Protein AF-A0A3D0QWK9-F1 (afdb_monomer)

Secondary structure (DSSP, 8-state):
-B--SHHHHHHHHHHHHTT-----B-SSTT----S-EEEEEHHHHHHHHHTT-HHHHHHHSEEESEEEEE-TTS-EEEEEEPP-TT-TTS-SEEEEEHHHHHHHHHHHH-

Foldseek 3Di:
DEALAPVQLLVLLVCVVVVHDDDYDYPDPLRDADDDKDKDFLCNLLSCVVSVLNVQQVVQKAADQKDWDADPVRHTPDIDGADNPNDPPGGRMIIHRRSSSSVSSVVSND

Radius of gyration: 16.08 Å; Cα contacts (8 Å, |Δi|>4): 172; chains: 1; bounding box: 36×30×44 Å

Structure (mmCIF, N/CA/C/O backbone):
data_AF-A0A3D0QWK9-F1
#
_entry.id   AF-A0A3D0QWK9-F1
#
loop_
_atom_site.group_PDB
_atom_site.id
_atom_site.type_symbol
_atom_site.label_atom_id
_atom_site.label_alt_id
_atom_site.label_comp_id
_atom_site.label_asym_id
_atom_site.label_entity_id
_atom_site.label_seq_id
_atom_site.pdbx_PDB_ins_code
_atom_site.Cartn_x
_atom_site.Cartn_y
_atom_site.Cartn_z
_atom_site.occupancy
_atom_site.B_iso_or_equiv
_atom_site.auth_seq_id
_atom_site.auth_comp_id
_atom_site.auth_asym_id
_atom_site.auth_atom_id
_atom_site.pdbx_PDB_model_num
ATOM 1 N N . MET A 1 1 ? -1.768 1.314 18.731 1.00 94.00 1 MET A N 1
ATOM 2 C CA . MET A 1 1 ? -0.969 1.453 17.498 1.00 94.00 1 MET A CA 1
ATOM 3 C C . MET A 1 1 ? -0.300 2.812 17.503 1.00 94.00 1 MET A C 1
ATOM 5 O O . MET A 1 1 ? -1.003 3.806 17.621 1.00 94.00 1 MET A O 1
ATOM 9 N N . VAL A 1 2 ? 1.031 2.850 17.438 1.00 94.44 2 VAL A N 1
ATOM 10 C CA . VAL A 1 2 ? 1.812 4.098 17.409 1.00 94.44 2 VAL A CA 1
ATOM 11 C C . VAL A 1 2 ? 2.423 4.241 16.018 1.00 94.44 2 VAL A C 1
ATOM 13 O O . VAL A 1 2 ? 3.165 3.362 15.587 1.00 94.44 2 VAL A O 1
ATOM 16 N N . GLY A 1 3 ? 2.085 5.325 15.323 1.00 91.75 3 GLY A N 1
ATOM 17 C CA . GLY A 1 3 ? 2.468 5.596 13.940 1.00 91.75 3 GLY A CA 1
ATOM 18 C C . GLY A 1 3 ? 1.350 5.257 12.954 1.00 91.75 3 GLY A C 1
ATOM 19 O O . GLY A 1 3 ? 0.959 4.101 12.807 1.00 91.75 3 GLY A O 1
ATOM 20 N N . GLY A 1 4 ? 0.867 6.266 12.238 1.00 91.44 4 GLY A N 1
ATOM 21 C CA . GLY A 1 4 ? -0.190 6.184 11.233 1.00 91.44 4 GLY A CA 1
ATOM 22 C C . GLY A 1 4 ? 0.337 6.003 9.815 1.00 91.44 4 GLY A C 1
ATOM 23 O O . GLY A 1 4 ? -0.242 6.558 8.896 1.00 91.44 4 GLY A O 1
ATOM 24 N N . GLY A 1 5 ? 1.449 5.293 9.611 1.00 91.06 5 GLY A N 1
ATOM 25 C CA . GLY A 1 5 ? 1.985 4.984 8.275 1.00 91.06 5 GLY A CA 1
ATOM 26 C C . GLY A 1 5 ? 1.303 3.779 7.609 1.00 91.06 5 GLY A C 1
ATOM 27 O O . GLY A 1 5 ? 0.303 3.268 8.106 1.00 91.06 5 GLY A O 1
ATOM 28 N N . VAL A 1 6 ? 1.888 3.259 6.521 1.00 92.69 6 VAL A N 1
ATOM 29 C CA . VAL A 1 6 ? 1.332 2.115 5.763 1.00 92.69 6 VAL A CA 1
ATOM 30 C C . VAL A 1 6 ? 1.061 0.902 6.658 1.00 92.69 6 VAL A C 1
ATOM 32 O O . VAL A 1 6 ? -0.065 0.414 6.715 1.00 92.69 6 VAL A O 1
ATOM 35 N N . ALA A 1 7 ? 2.073 0.452 7.405 1.00 93.69 7 ALA A N 1
ATOM 36 C CA . ALA A 1 7 ? 1.935 -0.684 8.316 1.00 93.69 7 ALA A CA 1
ATOM 37 C C . ALA A 1 7 ? 0.978 -0.381 9.481 1.00 93.69 7 ALA A C 1
ATOM 39 O O . ALA A 1 7 ? 0.186 -1.234 9.869 1.00 93.69 7 ALA A O 1
ATOM 40 N N . GLY A 1 8 ? 1.023 0.844 10.012 1.00 95.31 8 GLY A N 1
ATOM 41 C CA . GLY A 1 8 ? 0.206 1.267 11.145 1.00 95.31 8 GLY A CA 1
ATOM 42 C C . GLY A 1 8 ? -1.288 1.288 10.838 1.00 95.31 8 GLY A C 1
ATOM 43 O O . GLY A 1 8 ? -2.092 0.697 11.564 1.00 95.31 8 GLY A O 1
ATOM 44 N N . ASN A 1 9 ? -1.649 1.911 9.717 1.00 95.19 9 ASN A N 1
ATOM 45 C CA . ASN A 1 9 ? -3.018 1.935 9.220 1.00 95.19 9 ASN A CA 1
ATOM 46 C C . ASN A 1 9 ? -3.470 0.536 8.799 1.00 95.19 9 ASN A C 1
ATOM 48 O O . ASN A 1 9 ? -4.535 0.096 9.221 1.00 95.19 9 ASN A O 1
ATOM 52 N N . GLY A 1 10 ? -2.640 -0.196 8.044 1.00 96.25 10 GLY A N 1
ATOM 53 C CA . GLY A 1 10 ? -2.955 -1.557 7.608 1.00 96.25 10 GLY A CA 1
ATOM 54 C C . GLY A 1 10 ? -3.259 -2.497 8.774 1.00 96.25 10 GLY A C 1
ATOM 55 O O . GLY A 1 10 ? -4.310 -3.137 8.799 1.00 96.25 10 GLY A O 1
ATOM 56 N N . LEU A 1 11 ? -2.396 -2.513 9.792 1.00 96.75 11 LEU A N 1
ATOM 57 C CA . LEU A 1 11 ? -2.608 -3.329 10.984 1.00 96.75 11 LEU A CA 1
ATOM 58 C C . LEU A 1 11 ? -3.841 -2.873 11.777 1.00 96.75 11 LEU A C 1
ATOM 60 O O . LEU A 1 11 ? -4.600 -3.713 12.252 1.00 96.75 11 LEU A O 1
ATOM 64 N N . THR A 1 12 ? -4.085 -1.563 11.885 1.00 97.19 12 THR A N 1
ATOM 65 C CA . THR A 1 12 ? -5.277 -1.031 12.568 1.00 97.19 12 THR A CA 1
ATOM 66 C C . THR A 1 12 ? -6.568 -1.496 11.893 1.00 97.19 12 THR A C 1
ATOM 68 O O . THR A 1 12 ? -7.473 -1.959 12.586 1.00 97.19 12 THR A O 1
ATOM 71 N N . VAL A 1 13 ? -6.650 -1.423 10.560 1.00 96.88 13 VAL A N 1
ATOM 72 C CA . VAL A 1 13 ? -7.809 -1.908 9.789 1.00 96.88 13 VAL A CA 1
ATOM 73 C C . VAL A 1 13 ? -8.036 -3.398 10.035 1.00 96.88 13 VAL A C 1
ATOM 75 O O . VAL A 1 13 ? -9.154 -3.808 10.348 1.00 96.88 13 VAL A O 1
ATOM 78 N N . LEU A 1 14 ? -6.983 -4.213 9.925 1.00 96.81 14 LEU A N 1
ATOM 79 C CA . LEU A 1 14 ? -7.093 -5.666 10.067 1.00 96.81 14 LEU A CA 1
ATOM 80 C C . LEU A 1 14 ? -7.477 -6.085 11.495 1.00 96.81 14 LEU A C 1
ATOM 82 O O . LEU A 1 14 ? -8.3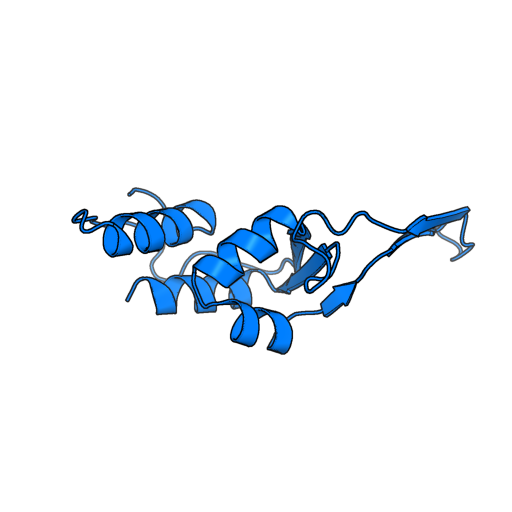60 -6.922 11.664 1.00 96.81 14 LEU A O 1
ATOM 86 N N . LEU A 1 15 ? -6.8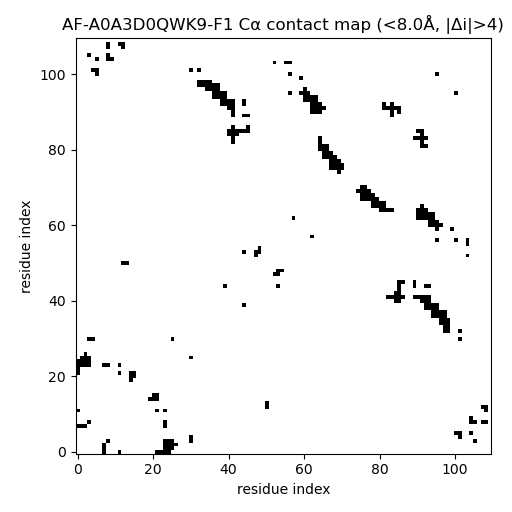87 -5.466 12.522 1.00 97.12 15 LEU A N 1
ATOM 87 C CA . LEU A 1 15 ? -7.234 -5.736 13.921 1.00 97.12 15 LEU A CA 1
ATOM 88 C C . LEU A 1 15 ? -8.680 -5.345 14.241 1.00 97.12 15 LEU A C 1
ATOM 90 O O . LEU A 1 15 ? -9.398 -6.120 14.871 1.00 97.12 15 LEU A O 1
ATOM 94 N N . ARG A 1 16 ? -9.138 -4.180 13.767 1.00 96.12 16 ARG A N 1
ATOM 95 C CA . ARG A 1 16 ? -10.529 -3.749 13.971 1.00 96.12 16 ARG A CA 1
ATOM 96 C C . ARG A 1 16 ? -11.524 -4.672 13.274 1.00 96.12 16 ARG A C 1
ATOM 98 O O . ARG A 1 16 ? -12.543 -5.007 13.868 1.00 96.12 16 ARG A O 1
ATOM 105 N N . ARG A 1 17 ? -11.213 -5.151 12.063 1.00 94.88 17 ARG A N 1
ATOM 106 C CA . ARG A 1 17 ? -12.022 -6.177 11.377 1.00 94.88 17 ARG A CA 1
ATOM 107 C C . ARG A 1 17 ? -12.087 -7.496 12.142 1.00 94.88 17 ARG A C 1
ATOM 109 O O . ARG A 1 17 ? -13.111 -8.165 12.094 1.00 94.88 17 ARG A O 1
ATOM 116 N N . ALA A 1 18 ? -11.030 -7.843 12.870 1.00 97.12 18 ALA A N 1
ATOM 117 C CA . ALA A 1 18 ? -11.002 -9.001 13.758 1.00 97.12 18 ALA A CA 1
ATOM 118 C C . ALA A 1 18 ? -11.704 -8.763 15.116 1.00 97.12 18 ALA A C 1
ATOM 120 O O . ALA A 1 18 ? -11.626 -9.615 15.996 1.00 97.12 18 ALA A O 1
ATOM 121 N N . GLY A 1 19 ? -12.372 -7.619 15.316 1.00 97.62 19 GLY A N 1
ATOM 122 C CA . GLY A 1 19 ? -13.081 -7.288 16.558 1.00 97.62 19 GLY A CA 1
ATOM 123 C C . GLY A 1 19 ? -12.187 -6.758 17.683 1.00 97.62 19 GLY A C 1
ATOM 124 O O . GLY A 1 19 ? -12.645 -6.627 18.816 1.00 97.62 19 GLY A O 1
ATOM 125 N N . VAL A 1 20 ? -10.920 -6.439 17.402 1.00 98.19 20 VAL A N 1
ATOM 126 C CA . VAL A 1 20 ? -9.988 -5.891 18.396 1.00 98.19 20 VAL A CA 1
ATOM 127 C C . VAL A 1 20 ? -10.097 -4.367 18.436 1.00 98.19 20 VAL A C 1
ATOM 129 O O . VAL A 1 20 ? -9.887 -3.681 17.432 1.00 98.19 20 VAL A O 1
ATOM 132 N N . THR A 1 21 ? -10.366 -3.814 19.619 1.00 97.19 21 THR A N 1
ATOM 133 C CA . THR A 1 21 ? -10.364 -2.362 19.837 1.00 97.19 21 THR A CA 1
ATOM 134 C C . THR A 1 21 ? -8.941 -1.813 19.761 1.00 97.19 21 THR A C 1
ATOM 136 O O . THR A 1 21 ? -8.085 -2.150 20.578 1.00 97.19 21 THR A O 1
ATOM 139 N N . VAL A 1 22 ? -8.688 -0.927 18.795 1.00 96.94 22 VAL A N 1
ATOM 140 C CA . VAL A 1 22 ? -7.368 -0.320 18.572 1.00 96.94 22 VAL A CA 1
ATOM 141 C C . VAL A 1 22 ? -7.457 1.201 18.583 1.00 96.94 22 VAL A C 1
ATOM 143 O O . VAL A 1 22 ? -8.125 1.802 17.735 1.00 96.94 22 VAL A O 1
ATOM 146 N N . ALA A 1 23 ? -6.701 1.822 19.489 1.00 95.69 23 ALA A N 1
ATOM 147 C CA . ALA A 1 23 ? -6.352 3.236 19.413 1.00 95.69 23 ALA A CA 1
ATOM 148 C C . ALA A 1 23 ? -5.126 3.414 18.503 1.00 95.69 23 ALA A C 1
ATOM 150 O O . ALA A 1 23 ? -4.081 2.795 18.737 1.00 95.69 23 ALA A O 1
ATOM 151 N N . LEU A 1 24 ? -5.257 4.242 17.467 1.00 93.56 24 LEU A N 1
ATOM 152 C CA . LEU A 1 24 ? -4.156 4.665 16.605 1.00 93.56 24 LEU A CA 1
ATOM 153 C C . LEU A 1 24 ? -3.754 6.089 16.991 1.00 93.56 24 LEU A C 1
ATOM 155 O O . LEU A 1 24 ? -4.602 6.976 17.015 1.00 93.56 24 LEU A O 1
ATOM 159 N N . VAL A 1 25 ? -2.470 6.293 17.273 1.00 93.94 25 VAL A N 1
ATOM 160 C CA . VAL A 1 25 ? -1.886 7.611 17.541 1.00 93.94 25 VAL A CA 1
ATOM 161 C C . VAL A 1 25 ? -0.776 7.889 16.536 1.00 93.94 25 VAL A C 1
ATOM 163 O O . VAL A 1 25 ? 0.014 7.002 16.216 1.00 93.94 25 VAL A O 1
ATOM 166 N N . GLU A 1 26 ? -0.714 9.116 16.034 1.00 91.25 26 GLU A N 1
ATOM 167 C CA . GLU A 1 26 ? 0.288 9.584 15.076 1.00 91.25 26 GLU A CA 1
ATOM 168 C C . GLU A 1 26 ? 0.827 10.935 15.558 1.00 91.25 26 GLU A C 1
ATOM 170 O O . GLU A 1 26 ? 0.069 11.769 16.051 1.00 91.25 26 GLU A O 1
ATOM 175 N N . ALA A 1 27 ? 2.142 11.131 15.447 1.00 90.81 27 ALA A N 1
ATOM 176 C CA . ALA A 1 27 ? 2.809 12.340 15.917 1.00 90.81 27 ALA A CA 1
ATOM 177 C C . ALA A 1 27 ? 2.511 13.559 15.028 1.00 90.81 27 ALA A C 1
ATOM 179 O O . ALA A 1 27 ? 2.549 14.692 15.501 1.00 90.81 27 ALA A O 1
ATOM 180 N N . THR A 1 28 ? 2.231 13.335 13.740 1.00 84.19 28 THR A N 1
ATOM 181 C CA . THR A 1 28 ? 2.000 14.390 12.747 1.00 84.19 28 THR A CA 1
ATOM 182 C C . THR A 1 28 ? 0.537 14.445 12.283 1.00 84.19 28 THR A C 1
ATOM 184 O O . THR A 1 28 ? 0.030 13.460 11.749 1.00 84.19 28 THR A O 1
ATOM 187 N N . PRO A 1 29 ? -0.160 15.590 12.418 1.00 70.56 29 PRO A N 1
ATOM 188 C CA . PRO A 1 29 ? -1.599 15.670 12.142 1.00 70.56 29 PRO A CA 1
ATOM 189 C C . PRO A 1 29 ? -1.959 15.389 10.676 1.00 70.56 29 PRO A C 1
ATOM 191 O O . PRO A 1 29 ? -2.993 14.782 10.404 1.00 70.56 29 PRO A O 1
ATOM 194 N N . ASP A 1 30 ? -1.076 15.748 9.742 1.00 68.88 30 ASP A N 1
ATOM 195 C CA . ASP A 1 30 ? -1.336 15.616 8.304 1.00 68.88 30 ASP A CA 1
ATOM 196 C C . ASP A 1 30 ? -0.823 14.300 7.703 1.00 68.88 30 ASP A C 1
ATOM 198 O O . ASP A 1 30 ? -0.914 14.105 6.493 1.00 68.88 30 ASP A O 1
ATOM 202 N N . GLY A 1 31 ? -0.265 13.396 8.524 1.00 62.69 31 GLY A N 1
ATOM 203 C CA . GLY A 1 31 ? 0.388 12.177 8.052 1.00 62.69 31 GLY A CA 1
ATOM 204 C C . GLY A 1 31 ? 1.543 12.531 7.120 1.00 62.69 31 GLY A C 1
ATOM 205 O O . GLY A 1 31 ? 1.386 12.563 5.905 1.00 62.69 31 GLY A O 1
ATOM 206 N N . ASN A 1 32 ? 2.704 12.845 7.693 1.00 58.12 32 ASN A N 1
ATOM 207 C CA . ASN A 1 32 ? 3.857 13.425 7.002 1.00 58.12 32 ASN A CA 1
ATOM 208 C C . ASN A 1 32 ? 4.357 12.583 5.804 1.00 58.12 32 ASN A C 1
ATOM 210 O O . ASN A 1 32 ? 5.286 11.780 5.916 1.00 58.12 32 ASN A O 1
ATOM 214 N N . VAL A 1 33 ? 3.751 12.772 4.631 1.00 63.59 33 VAL A N 1
ATOM 215 C CA . VAL A 1 33 ? 4.156 12.112 3.393 1.00 63.59 33 VAL A CA 1
ATOM 216 C C . VAL A 1 33 ? 4.411 13.174 2.338 1.00 63.59 33 VAL A C 1
ATOM 218 O O . VAL A 1 33 ? 3.526 13.591 1.598 1.00 63.59 33 VAL A O 1
ATOM 221 N N . ARG A 1 34 ? 5.661 13.624 2.267 1.00 69.38 34 ARG A N 1
ATOM 222 C CA . ARG A 1 34 ? 6.146 14.472 1.179 1.00 69.38 34 ARG A CA 1
ATOM 223 C C . ARG A 1 34 ? 6.726 13.604 0.056 1.00 69.38 34 ARG A C 1
ATOM 225 O O . ARG A 1 34 ? 7.533 12.715 0.307 1.00 69.38 34 ARG A O 1
ATOM 232 N N . GLY A 1 35 ? 6.314 13.897 -1.177 1.00 65.88 35 GLY A N 1
ATOM 233 C CA . GLY A 1 35 ? 7.180 13.915 -2.363 1.00 65.88 35 GLY A CA 1
ATOM 234 C C . GLY A 1 35 ? 7.677 12.625 -3.028 1.00 65.88 35 GLY A C 1
ATOM 235 O O . GLY A 1 35 ? 8.312 12.762 -4.066 1.00 65.88 35 GLY A O 1
ATOM 236 N N . SER A 1 36 ? 7.415 11.408 -2.536 1.00 82.25 36 SER A N 1
ATOM 237 C CA . SER A 1 36 ? 7.910 10.188 -3.210 1.00 82.25 36 SER A CA 1
ATOM 238 C C . SER A 1 36 ? 6.812 9.254 -3.731 1.00 82.25 36 SER A C 1
ATOM 240 O O . SER A 1 36 ? 5.715 9.148 -3.171 1.00 82.25 36 SER A O 1
ATOM 242 N N . GLY A 1 37 ? 7.125 8.554 -4.824 1.00 90.69 37 GLY A N 1
ATOM 243 C CA . GLY A 1 37 ? 6.427 7.331 -5.212 1.00 90.69 37 GLY A CA 1
ATOM 244 C C . GLY A 1 37 ? 6.781 6.176 -4.273 1.00 90.69 37 GLY A C 1
ATOM 245 O O . GLY A 1 37 ? 7.789 6.219 -3.564 1.00 90.69 37 GLY A O 1
ATOM 246 N N . ILE A 1 38 ? 5.936 5.153 -4.253 1.00 94.12 38 ILE A N 1
ATOM 247 C CA . ILE A 1 38 ? 6.198 3.869 -3.608 1.00 94.12 38 ILE A CA 1
ATOM 248 C C . ILE A 1 38 ? 5.790 2.743 -4.556 1.00 94.12 38 ILE A C 1
ATOM 250 O O . ILE A 1 38 ? 4.745 2.822 -5.202 1.00 94.12 38 ILE A O 1
ATOM 254 N N . THR A 1 39 ? 6.617 1.703 -4.617 1.00 96.31 39 THR A N 1
ATOM 255 C CA . THR A 1 39 ? 6.305 0.465 -5.332 1.00 96.31 39 THR A CA 1
ATOM 256 C C . THR A 1 39 ? 5.744 -0.550 -4.346 1.00 96.31 39 THR A C 1
ATOM 258 O O . THR A 1 39 ? 6.380 -0.877 -3.344 1.00 96.31 39 THR A O 1
ATOM 261 N N . LEU A 1 40 ? 4.546 -1.042 -4.631 1.00 97.06 40 LEU A N 1
ATOM 262 C CA . LEU A 1 40 ? 3.865 -2.098 -3.899 1.00 97.06 40 LEU A CA 1
ATOM 263 C C . LEU A 1 40 ? 4.082 -3.421 -4.628 1.00 97.06 40 LEU A C 1
ATOM 265 O O . LEU A 1 40 ? 3.763 -3.535 -5.806 1.00 97.06 40 LEU A O 1
ATOM 269 N N . GLN A 1 41 ? 4.617 -4.407 -3.916 1.00 97.12 41 GLN A N 1
ATOM 270 C CA . GLN A 1 41 ? 4.824 -5.761 -4.430 1.00 97.12 41 GLN A CA 1
ATOM 271 C C . GLN A 1 41 ? 3.510 -6.555 -4.419 1.00 97.12 41 GLN A C 1
ATOM 273 O O . GLN A 1 41 ? 2.622 -6.280 -3.604 1.00 97.12 41 GLN A O 1
ATOM 278 N N . GLY A 1 42 ? 3.385 -7.561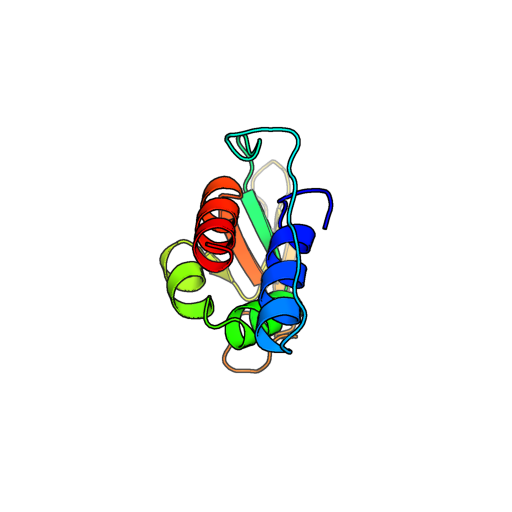 -5.287 1.00 97.31 42 GLY A N 1
ATOM 279 C CA . GLY A 1 42 ? 2.158 -8.343 -5.462 1.00 97.31 42 GLY A CA 1
ATOM 280 C C . GLY A 1 42 ? 1.603 -8.936 -4.161 1.00 97.31 42 GLY A C 1
ATOM 281 O O . GLY A 1 42 ? 0.397 -8.891 -3.915 1.00 97.31 42 GLY A O 1
ATOM 282 N N . AS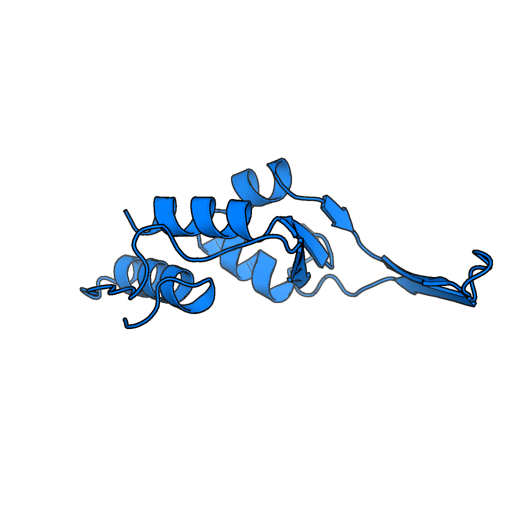N A 1 43 ? 2.466 -9.413 -3.262 1.00 96.88 43 ASN A N 1
ATOM 283 C CA . ASN A 1 43 ? 2.055 -9.892 -1.940 1.00 96.88 43 ASN A CA 1
ATOM 284 C C . ASN A 1 43 ? 1.366 -8.807 -1.083 1.00 96.88 43 ASN A C 1
ATOM 286 O O . ASN A 1 43 ? 0.395 -9.106 -0.387 1.00 96.88 43 ASN A O 1
ATOM 290 N N . ALA A 1 44 ? 1.816 -7.554 -1.154 1.00 97.31 44 ALA A N 1
ATOM 291 C CA . ALA A 1 44 ? 1.174 -6.423 -0.495 1.00 97.31 44 ALA A CA 1
ATOM 292 C C . ALA A 1 44 ? -0.152 -6.067 -1.180 1.00 97.31 44 ALA A C 1
ATOM 294 O O . ALA A 1 44 ? -1.137 -5.801 -0.493 1.00 97.31 44 ALA A O 1
ATOM 295 N N . LEU A 1 45 ? -0.212 -6.127 -2.516 1.00 98.25 45 LEU A N 1
ATOM 296 C CA . LEU A 1 45 ? -1.452 -5.910 -3.271 1.00 98.25 45 LEU A CA 1
ATOM 297 C C . LEU A 1 45 ? -2.538 -6.918 -2.890 1.00 98.25 45 LEU A C 1
ATOM 299 O O . LEU A 1 45 ? -3.698 -6.538 -2.735 1.00 98.25 45 LEU A O 1
ATOM 303 N N . ARG A 1 46 ? -2.164 -8.180 -2.647 1.00 97.75 46 ARG A N 1
ATOM 304 C CA . ARG A 1 46 ? -3.090 -9.201 -2.143 1.00 97.75 46 ARG A CA 1
ATOM 305 C C . ARG A 1 46 ? -3.704 -8.800 -0.802 1.00 97.75 46 ARG A C 1
ATOM 307 O O . ARG A 1 46 ? -4.922 -8.861 -0.662 1.00 97.75 46 ARG A O 1
ATOM 314 N N . VAL A 1 47 ? -2.892 -8.337 0.149 1.00 97.31 47 VAL A N 1
ATOM 315 C CA . VAL A 1 47 ? -3.382 -7.878 1.463 1.00 97.31 47 VAL A CA 1
ATOM 316 C C . VAL A 1 47 ? -4.261 -6.633 1.318 1.00 97.31 47 VAL A C 1
ATOM 318 O O . VAL A 1 47 ? -5.319 -6.539 1.932 1.00 97.31 47 VAL A O 1
ATOM 321 N N . LEU A 1 48 ? -3.886 -5.690 0.454 1.00 97.69 48 LEU A N 1
ATOM 322 C CA . LEU A 1 48 ? -4.685 -4.489 0.190 1.00 97.69 48 LEU A CA 1
ATOM 323 C C . LEU A 1 48 ? -6.035 -4.820 -0.471 1.00 97.69 48 LEU A C 1
ATOM 325 O O . LEU A 1 48 ? -7.036 -4.156 -0.193 1.00 97.69 48 LEU A O 1
ATOM 329 N N . ARG A 1 49 ? -6.093 -5.876 -1.290 1.00 97.31 49 ARG A N 1
ATOM 330 C CA . ARG A 1 49 ? -7.344 -6.436 -1.819 1.00 97.31 49 ARG A CA 1
ATOM 331 C C . ARG A 1 49 ? -8.193 -7.073 -0.724 1.00 97.31 49 ARG A C 1
ATOM 333 O O . ARG A 1 49 ? -9.383 -6.789 -0.668 1.00 97.31 49 ARG A O 1
ATOM 340 N N . GLU A 1 50 ? -7.605 -7.865 0.171 1.00 95.75 50 GLU A N 1
ATOM 341 C CA . GLU A 1 50 ? -8.306 -8.417 1.346 1.00 95.75 50 GLU A CA 1
ATOM 342 C C . GLU A 1 50 ? -8.859 -7.294 2.244 1.00 95.75 50 GLU A C 1
ATOM 344 O O . GLU A 1 50 ? -9.961 -7.389 2.786 1.00 95.75 50 GLU A O 1
ATOM 349 N N . MET A 1 51 ? -8.148 -6.167 2.325 1.00 96.69 51 MET A N 1
ATOM 350 C CA . MET A 1 51 ? -8.608 -4.943 2.982 1.00 96.69 51 MET A CA 1
ATOM 351 C C . MET A 1 51 ? -9.712 -4.195 2.209 1.00 96.69 51 MET A C 1
ATOM 353 O O . MET A 1 51 ? -10.252 -3.224 2.730 1.00 96.69 51 MET A O 1
ATOM 357 N N . GLY A 1 52 ? -10.105 -4.630 1.010 1.00 96.81 52 GLY A N 1
ATOM 358 C CA . GLY A 1 52 ? -11.123 -3.966 0.186 1.00 96.81 52 GLY A CA 1
ATOM 359 C C . GLY A 1 52 ? -10.662 -2.637 -0.423 1.00 96.81 52 GLY A C 1
ATOM 360 O O . GLY A 1 52 ? -11.491 -1.804 -0.771 1.00 96.81 52 GLY A O 1
ATOM 361 N N . LEU A 1 53 ? -9.349 -2.406 -0.520 1.00 97.94 53 LEU A N 1
ATOM 362 C CA . LEU A 1 53 ? -8.772 -1.145 -1.006 1.00 97.94 53 LEU A CA 1
ATOM 363 C C . LEU A 1 53 ? -8.265 -1.226 -2.449 1.00 97.94 53 LEU A C 1
ATOM 365 O O . LEU A 1 53 ? -7.827 -0.215 -2.996 1.00 97.94 53 LEU A O 1
ATOM 369 N N . TRP A 1 54 ? -8.307 -2.412 -3.062 1.00 97.50 54 TRP A N 1
ATOM 370 C CA . TRP A 1 54 ? -7.723 -2.658 -4.380 1.00 97.50 54 TRP A CA 1
ATOM 371 C C . TRP A 1 54 ? -8.260 -1.725 -5.466 1.00 97.50 54 TRP A C 1
ATOM 373 O O . TRP A 1 54 ? -7.457 -1.141 -6.184 1.00 97.50 54 TRP A O 1
ATOM 383 N N . ASP A 1 55 ? -9.576 -1.519 -5.552 1.00 97.75 55 ASP A N 1
ATOM 384 C CA . ASP A 1 55 ? -10.160 -0.676 -6.603 1.00 97.75 55 ASP A CA 1
ATOM 385 C C . ASP A 1 55 ? -9.660 0.771 -6.545 1.00 97.75 55 ASP A C 1
ATOM 387 O O . ASP A 1 55 ? -9.212 1.321 -7.547 1.00 97.75 55 ASP A O 1
ATOM 391 N N . ARG A 1 56 ? -9.596 1.361 -5.349 1.00 97.81 56 ARG A N 1
ATOM 392 C CA . ARG A 1 56 ? -9.046 2.716 -5.178 1.00 97.81 56 ARG A CA 1
ATOM 393 C C . ARG A 1 56 ? -7.554 2.774 -5.516 1.00 97.81 56 ARG A C 1
ATOM 395 O O . ARG A 1 56 ? -7.069 3.775 -6.029 1.00 97.81 56 ARG A O 1
ATOM 402 N N . ILE A 1 57 ? -6.809 1.713 -5.201 1.00 97.94 57 ILE A N 1
ATOM 403 C CA . ILE A 1 57 ? -5.361 1.647 -5.439 1.00 97.94 57 ILE A CA 1
ATOM 404 C C . ILE A 1 57 ? -5.046 1.439 -6.922 1.00 97.94 57 ILE A C 1
ATOM 406 O O . ILE A 1 57 ? -4.101 2.053 -7.413 1.00 97.94 57 ILE A O 1
ATOM 410 N N . ARG A 1 58 ? -5.825 0.621 -7.644 1.00 97.56 58 ARG A N 1
ATOM 411 C CA . ARG A 1 58 ? -5.632 0.410 -9.087 1.00 97.56 58 ARG A CA 1
ATOM 412 C C . ARG A 1 58 ? -5.990 1.649 -9.904 1.00 97.56 58 ARG A C 1
ATOM 414 O O . ARG A 1 58 ? -5.383 1.865 -10.940 1.00 97.56 58 ARG A O 1
ATOM 421 N N . GLU A 1 59 ? -6.957 2.446 -9.447 1.00 98.12 59 GLU A N 1
ATOM 422 C CA . GLU A 1 59 ? -7.370 3.688 -10.116 1.00 98.12 59 GLU A CA 1
ATOM 423 C C . GLU A 1 59 ? -6.335 4.811 -9.969 1.00 98.12 59 GLU A C 1
ATOM 425 O O . GLU A 1 59 ? -6.143 5.609 -10.882 1.00 98.12 59 GLU A O 1
ATOM 430 N N . GLU A 1 60 ? -5.652 4.870 -8.827 1.00 97.69 60 GLU A N 1
ATOM 431 C CA . GLU A 1 60 ? -4.689 5.929 -8.495 1.00 97.69 60 GLU A CA 1
ATOM 432 C C . GLU A 1 60 ? -3.223 5.537 -8.765 1.00 97.69 60 GLU A C 1
ATOM 434 O O . GLU A 1 60 ? -2.304 6.347 -8.591 1.00 97.69 60 GLU A O 1
ATOM 439 N N . GLY A 1 61 ? -2.989 4.276 -9.124 1.00 97.38 61 GLY A N 1
ATOM 440 C CA . GLY A 1 61 ? -1.673 3.688 -9.330 1.00 97.38 61 GLY A CA 1
ATOM 441 C C . GLY A 1 61 ? -1.449 3.185 -10.750 1.00 97.38 61 GLY A C 1
ATOM 442 O O . GLY A 1 61 ? -2.327 3.222 -11.605 1.00 97.38 61 GLY A O 1
ATOM 443 N N . PHE A 1 62 ? -0.244 2.682 -10.990 1.00 97.88 62 PHE A N 1
ATOM 444 C CA . PHE A 1 62 ? 0.148 2.071 -12.252 1.00 97.88 62 PHE A CA 1
ATOM 445 C C . PHE A 1 62 ? 0.713 0.674 -11.996 1.00 97.88 62 PHE A C 1
ATOM 447 O O . PHE A 1 62 ? 1.784 0.535 -11.400 1.00 97.88 62 PHE A O 1
ATOM 454 N N . GLY A 1 63 ? -0.031 -0.355 -12.405 1.00 97.62 63 GLY A N 1
ATOM 455 C CA . GLY A 1 63 ? 0.403 -1.750 -12.338 1.00 97.62 63 GLY A CA 1
ATOM 456 C C . GLY A 1 63 ? 1.372 -2.089 -13.469 1.00 97.62 63 GLY A C 1
ATOM 457 O O . GLY A 1 63 ? 1.170 -1.659 -14.602 1.00 97.62 63 GLY A O 1
ATOM 458 N N . PHE A 1 64 ? 2.410 -2.861 -13.165 1.00 97.50 64 PHE A N 1
ATOM 459 C CA . PHE A 1 64 ? 3.386 -3.336 -14.141 1.00 97.50 64 PHE A CA 1
ATOM 460 C C . PHE A 1 64 ? 3.886 -4.738 -13.778 1.00 97.50 64 PHE A C 1
ATOM 462 O O . PHE A 1 64 ? 3.935 -5.114 -12.606 1.00 97.50 64 PHE A O 1
ATOM 469 N N . ASP A 1 65 ? 4.266 -5.496 -14.807 1.00 97.50 65 ASP A N 1
ATOM 470 C CA . ASP A 1 65 ? 4.692 -6.899 -14.703 1.00 97.50 65 ASP A CA 1
ATOM 471 C C . ASP A 1 65 ? 6.150 -7.109 -15.147 1.00 97.50 65 ASP A C 1
ATOM 473 O O . ASP A 1 65 ? 6.574 -8.232 -15.392 1.00 97.50 65 ASP A O 1
ATOM 477 N N . SER A 1 66 ? 6.930 -6.034 -15.286 1.00 96.12 66 SER A N 1
ATOM 478 C CA . SER A 1 66 ? 8.319 -6.115 -15.745 1.00 96.12 66 SER A CA 1
ATOM 479 C C . SER A 1 66 ? 9.215 -5.061 -15.106 1.00 96.12 66 SER A C 1
ATOM 481 O O . SER A 1 66 ? 8.789 -3.922 -14.906 1.00 96.12 66 SER A O 1
ATOM 483 N N . LEU A 1 67 ? 10.481 -5.411 -14.889 1.00 94.94 67 LEU A N 1
ATOM 484 C CA . LEU A 1 67 ? 11.538 -4.501 -14.453 1.00 94.94 67 LEU A CA 1
ATOM 485 C C . LEU A 1 67 ? 12.576 -4.334 -15.565 1.00 94.94 67 LEU A C 1
ATOM 487 O O . LEU A 1 67 ? 13.126 -5.315 -16.062 1.00 94.94 67 LEU A O 1
ATOM 491 N N . GLY A 1 68 ? 12.868 -3.084 -15.922 1.00 95.75 68 GLY A N 1
ATOM 492 C CA . GLY A 1 68 ? 13.910 -2.732 -16.884 1.00 95.75 68 GLY A CA 1
ATOM 493 C C . GLY A 1 68 ? 15.129 -2.104 -16.212 1.00 95.75 68 GLY A C 1
ATOM 494 O O . GLY A 1 68 ? 14.990 -1.316 -15.278 1.00 95.75 68 GLY A O 1
ATOM 495 N N . LEU A 1 69 ? 16.319 -2.416 -16.722 1.00 97.56 69 LEU A N 1
ATOM 496 C CA . LEU A 1 69 ? 17.567 -1.729 -16.399 1.00 97.56 69 LEU A CA 1
ATOM 497 C C . LEU A 1 69 ? 18.059 -0.995 -17.645 1.00 97.56 69 LEU A C 1
ATOM 499 O O . LEU A 1 69 ? 18.230 -1.608 -18.700 1.00 97.56 69 LEU A O 1
ATOM 503 N N . THR A 1 70 ? 18.308 0.305 -17.517 1.00 98.06 70 THR A N 1
ATOM 504 C CA . THR A 1 70 ? 18.809 1.147 -18.607 1.00 98.06 70 THR A CA 1
ATOM 505 C C . THR A 1 70 ? 20.133 1.790 -18.222 1.00 98.06 70 THR A C 1
ATOM 507 O O . THR A 1 70 ? 20.305 2.245 -17.089 1.00 98.06 70 THR A O 1
ATOM 510 N N . ALA A 1 71 ? 21.062 1.866 -19.169 1.00 98.06 71 ALA A N 1
ATOM 511 C CA . ALA A 1 71 ? 22.236 2.717 -19.044 1.00 98.06 71 ALA A CA 1
ATOM 512 C C . ALA A 1 71 ? 21.831 4.211 -19.068 1.00 98.06 71 ALA A C 1
ATOM 514 O O . ALA A 1 71 ? 20.722 4.539 -19.502 1.00 98.06 71 ALA A O 1
ATOM 515 N N . PRO A 1 72 ? 22.702 5.140 -18.620 1.00 98.19 72 PRO A N 1
ATOM 516 C CA . PRO A 1 72 ? 22.386 6.574 -18.586 1.00 98.19 72 PRO A CA 1
ATOM 517 C C . PRO A 1 72 ? 22.066 7.203 -19.950 1.00 98.19 72 PRO A C 1
ATOM 519 O O . PRO A 1 72 ? 21.387 8.223 -20.002 1.00 98.19 72 PRO A O 1
ATOM 522 N N . ASP A 1 73 ? 22.543 6.605 -21.042 1.00 97.81 73 ASP A N 1
ATOM 523 C CA . ASP A 1 73 ? 22.251 7.023 -22.419 1.00 97.81 73 ASP A CA 1
ATOM 524 C C . ASP A 1 73 ? 20.897 6.502 -22.944 1.00 97.81 73 ASP A C 1
ATOM 526 O O . ASP A 1 73 ? 20.521 6.786 -24.079 1.00 97.81 73 ASP A O 1
ATOM 530 N N . GLY A 1 74 ? 20.157 5.754 -22.119 1.00 97.44 74 GLY A N 1
ATOM 531 C CA . GLY A 1 74 ? 18.872 5.152 -22.463 1.00 97.44 74 GLY A CA 1
ATOM 532 C C . GLY A 1 74 ? 18.967 3.745 -23.055 1.00 97.44 74 GLY A C 1
ATOM 533 O O . GLY A 1 74 ? 17.926 3.135 -23.299 1.00 97.44 74 GLY A O 1
ATOM 534 N N . THR A 1 75 ? 20.167 3.189 -23.252 1.00 98.19 75 THR A N 1
ATOM 535 C CA . THR A 1 75 ? 20.327 1.814 -23.745 1.00 98.19 75 THR A CA 1
ATOM 536 C C . THR A 1 75 ? 19.690 0.824 -22.772 1.00 98.19 75 THR A C 1
ATOM 538 O O . THR A 1 75 ? 20.041 0.790 -21.592 1.00 98.19 75 THR A O 1
ATOM 541 N N . VAL A 1 76 ? 18.767 -0.012 -23.256 1.00 98.00 76 VAL A N 1
ATOM 542 C CA . VAL A 1 76 ? 18.151 -1.077 -22.452 1.00 98.00 76 VAL A CA 1
ATOM 543 C C . VAL A 1 76 ? 19.158 -2.210 -22.274 1.00 98.00 76 VAL A C 1
ATOM 545 O O . VAL A 1 76 ? 19.531 -2.875 -23.235 1.00 98.00 76 VAL A O 1
ATOM 548 N N . LEU A 1 77 ? 19.594 -2.428 -21.036 1.00 98.19 77 LEU A N 1
ATOM 549 C CA . LEU A 1 77 ? 20.559 -3.469 -20.682 1.00 98.19 77 LEU A CA 1
ATOM 550 C C . LEU A 1 77 ? 19.868 -4.797 -20.375 1.00 98.19 77 LEU A C 1
ATOM 552 O O . LEU A 1 77 ? 20.401 -5.863 -20.671 1.00 98.19 77 LEU A O 1
ATOM 556 N N . HIS A 1 78 ? 18.693 -4.735 -19.748 1.00 97.88 78 HIS A N 1
ATOM 557 C CA . HIS A 1 78 ? 17.944 -5.915 -19.343 1.00 97.88 78 HIS A CA 1
ATOM 558 C C . HIS A 1 78 ? 16.468 -5.585 -19.132 1.00 97.88 78 HIS A C 1
ATOM 560 O O . HIS A 1 78 ? 16.139 -4.499 -18.654 1.00 97.88 78 HIS A O 1
ATOM 566 N N . VAL A 1 79 ? 15.596 -6.546 -19.434 1.00 97.19 79 VAL A N 1
ATOM 567 C CA . VAL A 1 79 ? 14.188 -6.540 -19.036 1.00 97.19 79 VAL A CA 1
ATOM 568 C C . VAL A 1 79 ? 1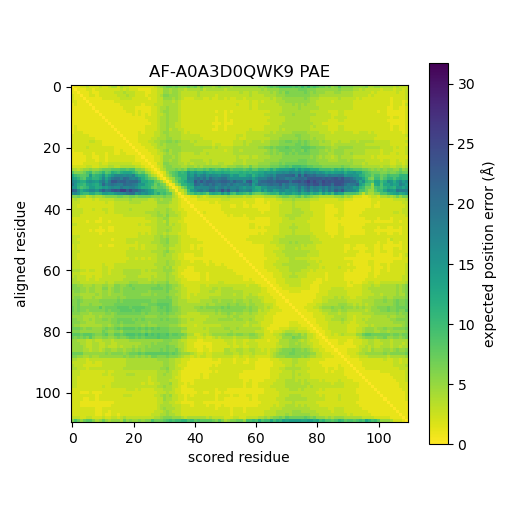3.865 -7.923 -18.485 1.00 97.19 79 VAL A C 1
ATOM 570 O O . VAL A 1 79 ? 14.112 -8.922 -19.160 1.00 97.19 79 VAL A O 1
ATOM 573 N N . ALA A 1 80 ? 13.330 -7.969 -17.269 1.00 96.19 80 ALA A N 1
ATOM 574 C CA . ALA A 1 80 ? 12.836 -9.185 -16.636 1.00 96.19 80 ALA A CA 1
ATOM 575 C C . ALA A 1 80 ? 11.324 -9.089 -16.441 1.00 96.19 80 ALA A C 1
ATOM 577 O O . ALA A 1 80 ? 10.829 -8.050 -15.995 1.00 96.19 80 ALA A O 1
ATOM 578 N N . GLU A 1 81 ? 10.609 -10.174 -16.730 1.00 95.00 81 GLU A N 1
ATOM 579 C CA . GLU A 1 81 ? 9.242 -10.352 -16.241 1.00 95.00 81 GLU A CA 1
ATOM 580 C C . GLU A 1 81 ? 9.275 -10.579 -14.726 1.00 95.00 81 GLU A C 1
ATOM 582 O O . GLU A 1 81 ? 10.102 -11.335 -14.210 1.00 95.00 81 GLU A O 1
ATOM 587 N N . ASP A 1 82 ? 8.392 -9.890 -14.016 1.00 91.69 82 ASP A N 1
ATOM 588 C CA . ASP A 1 82 ? 8.270 -9.962 -12.566 1.00 91.69 82 ASP A CA 1
ATOM 589 C C . ASP A 1 82 ? 7.211 -11.005 -12.169 1.00 91.69 82 ASP A C 1
ATOM 591 O O . ASP A 1 82 ? 6.291 -11.338 -12.922 1.00 91.69 82 ASP A O 1
ATOM 595 N N . ILE A 1 83 ? 7.340 -11.557 -10.966 1.00 93.25 83 ILE A N 1
ATOM 596 C CA . ILE A 1 83 ? 6.483 -12.645 -10.499 1.00 93.25 83 ILE A CA 1
ATOM 597 C C . ILE A 1 83 ? 5.218 -12.059 -9.871 1.00 93.25 83 ILE A C 1
ATOM 599 O O . ILE A 1 83 ? 5.272 -11.289 -8.909 1.00 93.25 83 ILE A O 1
ATOM 603 N N . ARG A 1 84 ? 4.047 -12.515 -10.331 1.00 95.69 84 ARG A N 1
ATOM 604 C CA . ARG A 1 84 ? 2.731 -12.170 -9.758 1.00 95.69 84 ARG A CA 1
ATOM 605 C C . ARG A 1 84 ? 2.480 -12.826 -8.397 1.00 95.69 84 ARG A C 1
ATOM 607 O O . ARG A 1 84 ? 1.586 -13.651 -8.219 1.00 95.69 84 ARG A O 1
ATOM 614 N N . THR A 1 85 ? 3.257 -12.421 -7.394 1.00 96.56 85 THR A N 1
ATOM 615 C CA . THR A 1 85 ? 3.206 -12.937 -6.012 1.00 96.56 85 THR A CA 1
ATOM 616 C C . THR A 1 85 ? 1.881 -12.661 -5.287 1.00 96.56 85 THR A C 1
ATOM 618 O O . THR A 1 85 ? 1.609 -13.257 -4.244 1.00 96.56 85 THR A O 1
ATOM 621 N N . GLY A 1 86 ? 1.034 -11.779 -5.830 1.00 95.75 86 GLY A N 1
ATOM 622 C CA . GLY A 1 86 ? -0.321 -11.513 -5.336 1.00 95.75 86 GLY A CA 1
ATOM 623 C C . GLY A 1 86 ? -1.398 -12.478 -5.847 1.00 95.75 86 GLY A C 1
ATOM 624 O O . GLY A 1 86 ? -2.524 -12.455 -5.342 1.00 95.75 86 GLY A O 1
ATOM 625 N N . GLY A 1 87 ? -1.060 -13.330 -6.817 1.00 95.06 87 GLY A N 1
ATOM 626 C CA . GLY A 1 87 ? -1.997 -14.153 -7.579 1.00 95.06 87 GLY A CA 1
ATOM 627 C C . GLY A 1 87 ? -2.200 -13.626 -9.001 1.00 95.06 87 GLY A C 1
ATOM 628 O O . GLY A 1 87 ? -1.830 -12.500 -9.319 1.00 95.06 87 GLY A O 1
ATOM 629 N N . VAL A 1 88 ? -2.797 -14.455 -9.859 1.00 93.50 88 VAL A N 1
ATOM 630 C CA . VAL A 1 88 ? -2.898 -14.200 -11.309 1.00 93.50 88 VAL A CA 1
ATOM 631 C C . VAL A 1 88 ? -3.705 -12.949 -11.676 1.00 93.50 88 VAL A C 1
ATOM 633 O O . VAL A 1 88 ? -3.421 -12.339 -12.706 1.00 93.50 88 VAL A O 1
ATOM 636 N N . ASP A 1 89 ? -4.643 -12.541 -10.815 1.00 94.12 89 ASP A N 1
ATOM 637 C CA . ASP A 1 89 ? -5.537 -11.387 -11.017 1.00 94.12 89 ASP A CA 1
ATOM 638 C C . ASP A 1 89 ? -4.951 -10.046 -10.543 1.00 94.12 89 ASP A C 1
ATOM 640 O O . ASP A 1 89 ? -5.625 -9.018 -10.599 1.00 94.12 89 ASP A O 1
ATOM 644 N N . LEU A 1 90 ? -3.727 -10.047 -10.009 1.00 97.69 90 LEU A N 1
ATOM 645 C CA . LEU A 1 90 ? -3.024 -8.844 -9.567 1.00 97.69 90 LEU A CA 1
ATOM 646 C C . LEU A 1 90 ? -1.757 -8.651 -10.405 1.00 97.69 90 LEU A C 1
ATOM 648 O O . LEU A 1 90 ? -1.134 -9.644 -10.790 1.00 97.69 90 LEU A O 1
ATOM 652 N N . PRO A 1 91 ? -1.344 -7.399 -10.673 1.00 97.88 91 PRO A N 1
ATOM 653 C CA . PRO A 1 91 ? -0.050 -7.161 -11.295 1.00 97.88 91 PRO A CA 1
ATOM 654 C C . PRO A 1 91 ? 1.076 -7.620 -10.358 1.00 97.88 91 PRO A C 1
ATOM 656 O O . PRO A 1 91 ? 0.890 -7.712 -9.137 1.00 97.88 91 PRO A O 1
ATOM 659 N N . ALA A 1 92 ? 2.253 -7.888 -10.919 1.00 97.69 92 ALA A N 1
ATOM 660 C CA . ALA A 1 92 ? 3.428 -8.260 -10.137 1.00 97.69 92 ALA A CA 1
ATOM 661 C C . ALA A 1 92 ? 3.834 -7.141 -9.173 1.00 97.69 92 ALA A C 1
ATOM 663 O O . ALA A 1 92 ? 4.094 -7.395 -7.994 1.00 97.69 92 ALA A O 1
ATOM 664 N N . SER A 1 93 ? 3.786 -5.900 -9.656 1.00 97.75 93 SER A N 1
ATOM 665 C CA . SER A 1 93 ? 4.084 -4.699 -8.890 1.00 97.75 93 SER A CA 1
ATOM 666 C C . SER A 1 93 ? 3.147 -3.548 -9.279 1.00 97.75 93 SER A C 1
ATOM 668 O O . SER A 1 93 ? 2.565 -3.521 -10.363 1.00 97.75 93 SER A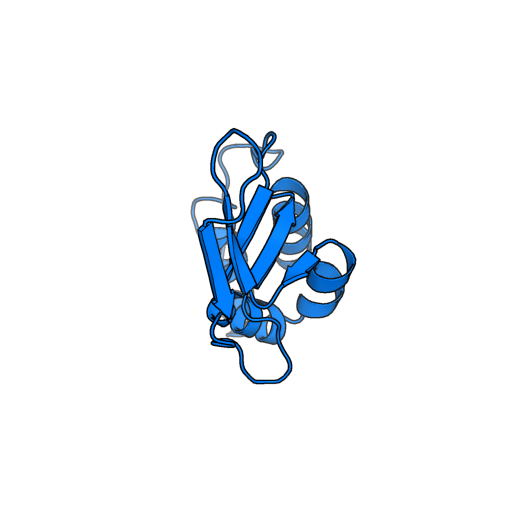 O 1
ATOM 670 N N . LEU A 1 94 ? 2.982 -2.566 -8.391 1.00 98.25 94 LEU A N 1
ATOM 671 C CA . LEU A 1 94 ? 2.242 -1.335 -8.678 1.00 98.25 94 LEU A CA 1
ATOM 672 C C . LEU A 1 94 ? 2.950 -0.119 -8.087 1.00 98.25 94 LEU A C 1
ATOM 674 O O . LEU A 1 94 ? 3.259 -0.080 -6.897 1.00 98.25 94 LEU A O 1
ATOM 678 N N . GLY A 1 95 ? 3.176 0.896 -8.914 1.00 97.69 95 GLY A N 1
ATOM 679 C CA . GLY A 1 95 ? 3.659 2.202 -8.482 1.00 97.69 95 GLY A CA 1
ATOM 680 C C . GLY A 1 95 ? 2.496 3.113 -8.105 1.00 97.69 95 GLY A C 1
ATOM 681 O O . GLY A 1 95 ? 1.532 3.235 -8.854 1.00 97.69 95 GLY A O 1
ATOM 682 N N . ILE A 1 96 ? 2.577 3.785 -6.959 1.00 97.38 96 ILE A N 1
ATOM 683 C CA . ILE A 1 96 ? 1.597 4.798 -6.540 1.00 97.38 96 ILE A CA 1
ATOM 684 C C . ILE A 1 96 ? 2.299 5.942 -5.813 1.00 97.38 96 ILE A C 1
ATOM 686 O O . ILE A 1 96 ? 3.346 5.767 -5.188 1.00 97.38 96 ILE A O 1
ATOM 690 N N . ARG A 1 97 ? 1.729 7.147 -5.859 1.00 94.56 97 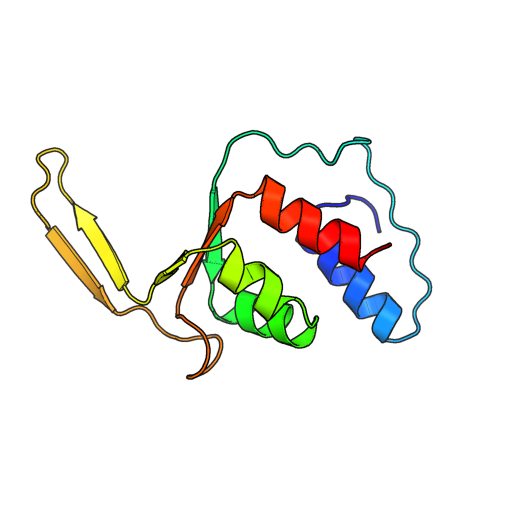ARG A N 1
ATOM 691 C CA . ARG A 1 97 ? 2.212 8.254 -5.025 1.00 94.56 97 ARG A CA 1
ATOM 692 C C . ARG A 1 97 ? 1.963 7.925 -3.555 1.00 94.56 97 ARG A C 1
ATOM 694 O O . ARG A 1 97 ? 0.824 7.690 -3.152 1.00 94.56 97 ARG A O 1
ATOM 701 N N . ARG A 1 98 ? 3.009 7.974 -2.728 1.00 92.56 98 ARG A N 1
ATOM 702 C CA . ARG A 1 98 ? 2.911 7.654 -1.297 1.00 92.56 98 ARG A CA 1
ATOM 703 C C . ARG A 1 98 ? 1.842 8.489 -0.559 1.00 92.56 98 ARG A C 1
ATOM 705 O O . ARG A 1 98 ? 1.126 7.892 0.242 1.00 92.56 98 ARG A O 1
ATOM 712 N N . PRO A 1 99 ? 1.651 9.804 -0.829 1.00 91.31 99 PRO A N 1
ATOM 713 C CA . PRO A 1 99 ? 0.571 10.579 -0.204 1.00 91.31 99 PRO A CA 1
ATOM 714 C C . PRO A 1 99 ? -0.831 10.063 -0.556 1.00 91.31 99 PRO A C 1
ATOM 716 O O . PRO A 1 99 ? -1.741 10.119 0.266 1.00 91.31 99 PRO A O 1
ATOM 719 N N . VAL A 1 100 ? -1.008 9.529 -1.768 1.00 93.88 100 VAL A N 1
ATOM 720 C CA . VAL A 1 100 ? -2.296 8.988 -2.218 1.00 93.88 100 VAL A CA 1
ATOM 721 C C . VAL A 1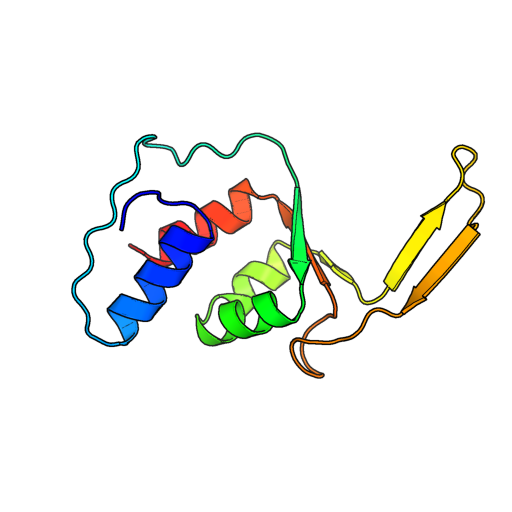 100 ? -2.594 7.663 -1.523 1.00 93.88 100 VAL A C 1
ATOM 723 O O . VAL A 1 100 ? -3.678 7.511 -0.964 1.00 93.88 100 VAL A O 1
ATOM 726 N N . LEU A 1 101 ? -1.617 6.749 -1.464 1.00 94.75 101 LEU A N 1
ATOM 727 C CA . LEU A 1 101 ? -1.741 5.512 -0.685 1.00 94.75 101 LEU A CA 1
ATOM 728 C C . LEU A 1 101 ? -2.061 5.809 0.787 1.00 94.75 101 LEU A C 1
ATOM 730 O O . LEU A 1 101 ? -2.944 5.187 1.374 1.00 94.75 101 LEU A O 1
ATOM 734 N N . GLN A 1 102 ? -1.365 6.787 1.370 1.00 92.50 102 GLN A N 1
ATOM 735 C CA . GLN A 1 102 ? -1.580 7.219 2.745 1.00 92.50 102 GLN A CA 1
ATOM 736 C C . GLN A 1 102 ? -3.013 7.715 2.971 1.00 92.50 102 GLN A C 1
ATOM 738 O O . GLN A 1 102 ? -3.644 7.296 3.937 1.00 92.50 102 GLN A O 1
ATOM 743 N N . ARG A 1 103 ? -3.545 8.557 2.076 1.00 92.56 103 ARG A N 1
ATOM 744 C CA . ARG A 1 103 ? -4.941 9.019 2.126 1.00 92.56 103 ARG A CA 1
ATOM 745 C C . ARG A 1 103 ? -5.921 7.845 2.094 1.00 92.56 103 ARG A C 1
ATOM 747 O O . ARG A 1 103 ? -6.777 7.761 2.964 1.00 92.56 103 ARG A O 1
ATOM 754 N N . ILE A 1 104 ? -5.756 6.913 1.149 1.00 95.81 104 ILE A N 1
ATOM 755 C CA . ILE A 1 104 ? -6.629 5.731 1.024 1.00 95.81 104 ILE A CA 1
ATOM 756 C C . ILE A 1 104 ? -6.641 4.917 2.327 1.00 95.81 104 ILE A C 1
ATOM 758 O O . ILE A 1 104 ? -7.703 4.499 2.786 1.00 95.81 104 ILE A O 1
ATOM 762 N N . LEU A 1 105 ? -5.470 4.710 2.935 1.00 95.06 105 LEU A N 1
ATOM 763 C CA . LEU A 1 105 ? -5.331 3.959 4.182 1.00 95.06 105 LEU A CA 1
ATOM 764 C C . LEU A 1 105 ? -5.899 4.700 5.397 1.00 95.06 105 LEU A C 1
ATOM 766 O O . LEU A 1 105 ? -6.520 4.067 6.244 1.00 95.06 105 LEU A O 1
ATOM 770 N N . LEU A 1 106 ? -5.705 6.018 5.489 1.00 92.62 106 LEU A N 1
ATOM 771 C CA . LEU A 1 106 ? -6.277 6.835 6.562 1.00 92.62 106 LEU A CA 1
ATOM 772 C C . LEU A 1 106 ? -7.805 6.845 6.503 1.00 92.62 106 LEU A C 1
ATOM 774 O O . LEU A 1 106 ? -8.446 6.700 7.541 1.00 92.62 106 LEU A O 1
ATOM 778 N N . ASP A 1 107 ? -8.381 6.960 5.305 1.00 94.25 107 ASP A N 1
ATOM 779 C CA . ASP A 1 107 ? -9.831 6.883 5.110 1.00 94.25 107 ASP A CA 1
ATOM 780 C C . ASP A 1 107 ? -10.390 5.531 5.567 1.00 94.25 107 ASP A C 1
ATOM 782 O O . ASP A 1 107 ? -11.494 5.477 6.085 1.00 94.25 107 ASP A O 1
ATOM 786 N N . ALA A 1 108 ? -9.630 4.442 5.411 1.00 95.12 108 ALA A N 1
ATOM 787 C CA . ALA A 1 108 ? -10.055 3.104 5.827 1.00 95.12 108 ALA A CA 1
ATOM 788 C C . ALA A 1 108 ? -9.971 2.867 7.347 1.00 95.12 108 ALA A C 1
ATOM 790 O O . ALA A 1 108 ? -10.554 1.910 7.856 1.00 95.12 108 ALA A O 1
ATOM 791 N N . VAL A 1 109 ? -9.203 3.692 8.066 1.00 92.06 109 VAL A N 1
ATOM 792 C CA . VAL A 1 109 ? -9.093 3.649 9.532 1.00 92.06 109 VAL A CA 1
ATOM 793 C C . VAL A 1 109 ? -10.154 4.528 10.206 1.00 92.06 109 VAL A C 1
ATOM 795 O O . VAL A 1 109 ? -10.419 4.339 11.394 1.00 92.06 109 VAL A O 1
ATOM 798 N N . ARG A 1 110 ? -10.730 5.501 9.501 1.00 83.56 110 ARG A N 1
ATOM 799 C CA . ARG A 1 110 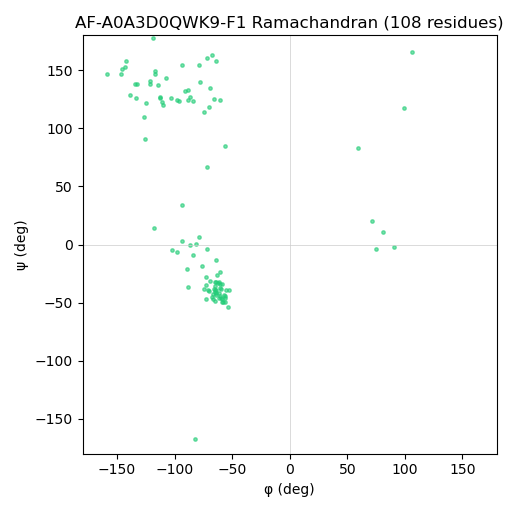? -11.789 6.373 10.027 1.00 83.56 110 ARG A CA 1
ATOM 800 C C . ARG A 1 110 ? -13.147 5.689 9.948 1.00 83.56 110 ARG A C 1
ATOM 802 O O . ARG A 1 110 ? -13.910 5.882 10.916 1.00 83.56 110 ARG A O 1
#

Mean predicted aligned error: 3.82 Å

Nearest PDB structures (foldseek):
  2rgj-assembly1_A  TM=8.497E-01  e=7.375E-06  unclassified
  8twg-assembly1_B  TM=7.054E-01  e=9.548E-07  Legionella clemsonensis
  4h2p-assembly1_A  TM=8.881E-01  e=3.693E-05  Mesorhizobium japonicum MAFF 303099
  5tue-assembly2_B  TM=7.005E-01  e=4.493E-06  uncultured bacterium
  5tuf-assembly2_B  TM=6.979E-01  e=4.780E-06  uncultured bacterium

Sequence (110 aa):
MVGGGVAGNGLTVLLRRAGVTVALVEATPDGNVRGSGITLQGNALRVLREMGLWDRIREEGFGFDSLGLTAPDGTVLHVAEDIRTGGVDLPASLGIRRPVLQRILLDAVR

Solvent-accessible surface area (backbone atoms only — not comparable to full-atom values): 6364 Å² total; per-residue (Å²): 83,82,42,67,48,74,67,39,27,52,50,49,39,54,39,44,74,72,71,42,90,74,64,78,45,54,96,50,93,84,54,92,54,80,97,46,73,43,78,43,46,10,55,54,51,38,52,37,40,76,69,71,44,40,71,66,48,59,74,69,32,49,71,42,49,63,51,74,44,62,47,98,89,64,50,77,76,44,75,43,80,48,67,44,65,34,37,92,94,39,49,16,27,31,42,30,46,41,50,57,57,49,51,58,40,51,62,65,62,107

pLDDT: mean 93.63, std 7.93, range [58.12, 98.25]